Protein AF-0000000076552277 (afdb_homodimer)

Radius of gyration: 23.07 Å; Cα contacts (8 Å, |Δi|>4): 140; chains: 2; bounding box: 34×80×44 Å

Nearest PDB structures (foldseek):
  1lrz-assembly1_A  TM=8.992E-01  e=5.120E-01  Staphylococcus aureus
  8tsh-assembly1_F  TM=7.473E-01  e=8.193E-01  Caldimonas thermodepolymerans
  6o3e-assembly1_A  TM=8.597E-01  e=3.839E+00  Mus musculus
  3q84-assembly1_A  TM=8.065E-01  e=5.371E+00  Homo sapiens
  6o3e-assembly1_B  TM=8.531E-01  e=6.570E+00  Mus musculus

Foldseek 3Di:
DPDDPVVVVVVVVVVVVVVVVVVVVVVVLVVLVVVLVVLVVVLVVLCVVCVVPPDDPVSVVSNVVSVVSNVVSVVVNVVVVVVVVVVVVVD/DPPDPVVVVVVVVVVVVVVVVVVVVVVVLVVLVVVLVVLVVVLVVLCVVCVVPPDDPVSVVSNVVSVVSNVVSVVVNVVVVVVVVVVVVVD

Secondary structure (DSSP, 8-state):
---TTHHHHHHHHHHHHHHHHHHHHHHHHHHHHHHHHHHHHHHHHHHHHHTTS---HHHHHHHHHHHHHHHHHHHHHHHHHHHHHHHHHH-/--GGGHHHHHHHHHHHHHHHHHHHHHHHHHHHHHHHHHHHHHHHHHHHHHTTS---HHHHHHHHHHHHHHHHHHHHHHHHHHHHHHHHHH-

Solvent-accessible surface area (backbone atoms only — not comparable to full-atom values): 9596 Å² total; per-residue (Å²): 132,88,71,76,70,65,62,58,55,55,51,51,52,51,50,48,53,50,51,45,52,50,31,48,52,38,25,51,38,17,50,43,21,50,49,33,34,52,48,51,52,51,46,49,53,50,50,62,72,40,58,94,45,81,70,48,74,66,54,48,53,50,49,50,52,43,51,53,51,42,52,52,39,51,49,52,30,50,48,46,33,53,55,25,51,50,49,56,65,72,93,137,81,68,76,66,61,63,57,54,54,51,51,52,52,50,48,52,50,52,46,52,51,31,50,51,38,26,51,38,18,49,42,20,50,51,33,34,53,47,50,51,50,46,49,53,51,49,61,71,39,60,93,45,81,70,47,74,66,54,49,52,51,50,50,52,42,52,52,51,43,51,52,39,50,49,53,32,50,49,47,33,52,55,24,52,51,49,56,69,72,100

Sequence (182 aa):
MKASKTSASSSFTNNHVFSEAVSHNLHLTAFVGIRLHETTEFLYKLKMETDGKPFSKRNANRINQLEVEIKKYKRQLEEAMAATKLMEVAAMKASKTSASSSFTNNHVFSEAVSHNLHLTAFVGIRLHETTEFLYKLKMETDGKPFSKRNANRINQLEVEIKKYKRQLEEAMAATKLMEVAA

Organism: NCBI:txid570835

Structure (mmCIF, N/CA/C/O backbone):
data_AF-0000000076552277-model_v1
#
loop_
_entity.id
_entity.type
_entity.pdbx_description
1 polymer 'Uncharacterized protein'
#
loop_
_atom_site.group_PDB
_atom_site.id
_atom_site.type_symbol
_atom_site.label_atom_id
_atom_site.label_alt_id
_atom_site.label_comp_id
_atom_site.label_asym_id
_atom_site.label_entity_id
_atom_site.label_seq_id
_atom_site.pdbx_PDB_ins_code
_atom_site.Cartn_x
_atom_site.Cartn_y
_atom_site.Cartn_z
_atom_site.occupancy
_atom_site.B_iso_or_equiv
_atom_site.auth_seq_id
_atom_site.auth_comp_id
_atom_site.auth_asym_id
_atom_site.auth_atom_id
_atom_site.pdbx_PDB_model_num
ATOM 1 N N . MET A 1 1 ? 9.523 52.625 18.328 1 29.47 1 MET A N 1
ATOM 2 C CA . MET A 1 1 ? 8.469 51.594 18.422 1 29.47 1 MET A CA 1
ATOM 3 C C . MET A 1 1 ? 8.773 50.406 17.516 1 29.47 1 MET A C 1
ATOM 5 O O . MET A 1 1 ? 8.43 50.438 16.328 1 29.47 1 MET A O 1
ATOM 9 N N . LYS A 1 2 ? 9.867 49.875 17.594 1 38.59 2 LYS A N 1
ATOM 10 C CA . LYS A 1 2 ? 10.484 48.812 16.797 1 38.59 2 LYS A CA 1
ATOM 11 C C . LYS A 1 2 ? 9.766 47.5 17.016 1 38.59 2 LYS A C 1
ATOM 13 O O . LYS A 1 2 ? 10.133 46.719 17.906 1 38.59 2 LYS A O 1
ATOM 18 N N . ALA A 1 3 ? 8.383 47.594 17.344 1 41.09 3 ALA A N 1
ATOM 19 C CA . ALA A 1 3 ? 7.707 46.469 17.938 1 41.09 3 ALA A CA 1
ATOM 20 C C . ALA A 1 3 ? 7.836 45.219 17.047 1 41.09 3 ALA A C 1
ATOM 22 O O . ALA A 1 3 ? 8.445 44.219 17.453 1 41.09 3 ALA A O 1
ATOM 23 N N . SER A 1 4 ? 6.539 44.75 16.562 1 40.03 4 SER A N 1
ATOM 24 C CA . SER A 1 4 ? 5.832 43.469 16.516 1 40.03 4 SER A CA 1
ATOM 25 C C . SER A 1 4 ? 6.207 42.656 15.281 1 40.03 4 SER A C 1
ATOM 27 O O . SER A 1 4 ? 5.383 41.938 14.742 1 40.03 4 SER A O 1
ATOM 29 N N . LYS A 1 5 ? 7.148 42.969 14.586 1 47.62 5 LYS A N 1
ATOM 30 C CA . LYS A 1 5 ? 7.32 42.188 13.375 1 47.62 5 LYS A CA 1
ATOM 31 C C . LYS A 1 5 ? 7.684 40.75 13.719 1 47.62 5 LYS A C 1
ATOM 33 O O . LYS A 1 5 ? 7.82 39.906 12.82 1 47.62 5 LYS A O 1
ATOM 38 N N . THR A 1 6 ? 8.172 40.531 14.93 1 44.47 6 THR A N 1
ATOM 39 C CA . THR A 1 6 ? 8.812 39.25 15.164 1 44.47 6 THR A CA 1
ATOM 40 C C . THR A 1 6 ? 7.789 38.125 15.172 1 44.47 6 THR A C 1
ATOM 42 O O . THR A 1 6 ? 8.141 36.938 15.031 1 44.47 6 THR A O 1
ATOM 45 N N . SER A 1 7 ? 6.527 38.531 15.555 1 44.59 7 SER A N 1
ATOM 46 C CA . SER A 1 7 ? 5.664 37.406 15.836 1 44.59 7 SER A CA 1
ATOM 47 C C . SER A 1 7 ? 5.203 36.719 14.555 1 44.59 7 SER A C 1
ATOM 49 O O . SER A 1 7 ? 4.793 35.562 14.57 1 44.59 7 SER A O 1
ATOM 51 N N . ALA A 1 8 ? 5.27 37.562 13.477 1 49 8 ALA A N 1
ATOM 52 C CA . ALA A 1 8 ? 4.66 36.969 12.297 1 49 8 ALA A CA 1
ATOM 53 C C . ALA A 1 8 ? 5.578 35.906 11.68 1 49 8 ALA A C 1
ATOM 55 O O . ALA A 1 8 ? 5.109 34.906 11.133 1 49 8 ALA A O 1
ATOM 56 N N . SER A 1 9 ? 6.898 36.125 11.805 1 48.06 9 SER A N 1
ATOM 57 C CA . SER A 1 9 ? 7.812 35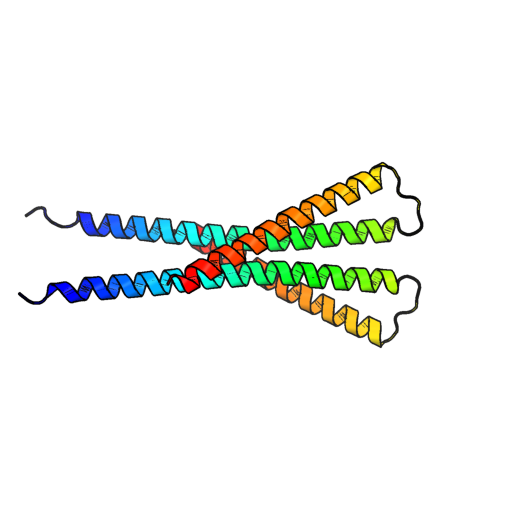.188 11.133 1 48.06 9 SER A CA 1
ATOM 58 C C . SER A 1 9 ? 7.828 33.844 11.812 1 48.06 9 SER A C 1
ATOM 60 O O . SER A 1 9 ? 8 32.812 11.156 1 48.06 9 SER A O 1
ATOM 62 N N . SER A 1 10 ? 7.59 33.938 13.156 1 48.28 10 SER A N 1
ATOM 63 C CA . SER A 1 10 ? 7.66 32.656 13.852 1 48.28 10 SER A CA 1
ATOM 64 C C . SER A 1 10 ? 6.488 31.75 13.477 1 48.28 10 SER A C 1
ATOM 66 O O . SER A 1 10 ? 6.648 30.531 13.344 1 48.28 10 SER A O 1
ATOM 68 N N . SER A 1 11 ? 5.367 32.469 13.195 1 47.69 11 SER A N 1
ATOM 69 C CA . SER A 1 11 ? 4.195 31.656 12.883 1 47.69 11 SER A CA 1
ATOM 70 C C . SER A 1 11 ? 4.289 31.062 11.484 1 47.69 11 SER A C 1
ATOM 72 O O . SER A 1 11 ? 3.861 29.938 11.25 1 47.69 11 SER A O 1
ATOM 74 N N . PHE A 1 12 ? 5.051 31.922 10.594 1 50.78 12 PHE A N 1
ATOM 75 C CA . PHE A 1 12 ? 5.16 31.438 9.219 1 50.78 12 PHE A CA 1
ATOM 76 C C . PHE A 1 12 ? 6.074 30.219 9.141 1 50.78 12 PHE A C 1
ATOM 78 O O . PHE A 1 12 ? 5.773 29.266 8.422 1 50.78 12 PHE A O 1
ATOM 85 N N . THR A 1 13 ? 7.137 30.219 9.938 1 50.09 13 THR A N 1
ATOM 86 C CA . THR A 1 13 ? 8.102 29.125 9.914 1 50.09 13 THR A CA 1
ATOM 87 C C . THR A 1 13 ? 7.504 27.859 10.531 1 50.09 13 THR A C 1
ATOM 89 O O . THR A 1 13 ? 7.73 26.766 10.031 1 50.09 13 THR A O 1
ATOM 92 N N . ASN A 1 14 ? 6.684 28.188 11.586 1 53.19 14 ASN A N 1
ATOM 93 C CA . ASN A 1 14 ? 6.098 27.047 12.273 1 53.19 14 ASN A CA 1
ATOM 94 C C . ASN A 1 14 ? 5.039 26.359 11.414 1 53.19 14 ASN A C 1
ATOM 96 O O . ASN A 1 14 ? 4.965 25.125 11.367 1 53.19 14 ASN A O 1
ATOM 100 N N . ASN A 1 15 ? 4.391 27.266 10.648 1 56.84 15 ASN A N 1
ATOM 101 C CA . ASN A 1 15 ? 3.342 26.719 9.797 1 56.84 15 ASN A CA 1
ATOM 102 C C . ASN A 1 15 ? 3.928 25.984 8.594 1 56.84 15 ASN A C 1
ATOM 104 O O . ASN A 1 15 ? 3.414 24.938 8.188 1 56.84 15 ASN A O 1
ATOM 108 N N . HIS A 1 16 ? 5.109 26.531 8.148 1 58.56 16 HIS A N 1
ATOM 109 C CA . HIS A 1 16 ? 5.766 25.906 6.996 1 58.56 16 HIS A CA 1
ATOM 110 C C . HIS A 1 16 ? 6.387 24.562 7.367 1 58.56 16 HIS A C 1
ATOM 112 O O . HIS A 1 16 ? 6.285 23.609 6.609 1 58.56 16 HIS A O 1
ATOM 118 N N . VAL A 1 17 ? 6.977 24.469 8.578 1 58.75 17 VAL A N 1
ATOM 119 C CA . VAL A 1 17 ? 7.609 23.234 9.031 1 58.75 17 VAL A CA 1
ATOM 120 C C . VAL A 1 17 ? 6.551 22.156 9.242 1 58.75 17 VAL A C 1
ATOM 122 O O . VAL A 1 17 ? 6.75 21 8.867 1 58.75 17 VAL A O 1
ATOM 125 N N . PHE A 1 18 ? 5.402 22.641 9.727 1 62.59 18 PHE A N 1
ATOM 126 C CA . PHE A 1 18 ? 4.312 21.703 9.969 1 62.59 18 PHE A CA 1
ATOM 127 C C . PHE A 1 18 ? 3.756 21.172 8.656 1 62.59 18 PHE A C 1
ATOM 129 O O . PHE A 1 18 ? 3.539 19.969 8.508 1 62.59 18 PHE A O 1
ATOM 136 N N . SER A 1 19 ? 3.727 22.109 7.711 1 64.25 19 SER A N 1
ATOM 137 C CA . SER A 1 19 ? 3.195 21.719 6.406 1 64.25 19 SER A CA 1
ATOM 138 C C . SER A 1 19 ? 4.137 20.75 5.691 1 64.25 19 SER A C 1
ATOM 140 O O . SER A 1 19 ? 3.689 19.781 5.078 1 64.25 19 SER A O 1
ATOM 142 N N . GLU A 1 20 ? 5.441 20.969 5.973 1 66.56 20 GLU A N 1
ATOM 143 C CA . GLU A 1 20 ? 6.434 20.094 5.336 1 66.56 20 GLU A CA 1
ATOM 144 C C . GLU A 1 20 ? 6.438 18.703 5.961 1 66.56 20 GLU A C 1
ATOM 146 O O . GLU A 1 20 ? 6.523 17.703 5.254 1 66.56 20 GLU A O 1
ATOM 151 N N . ALA A 1 21 ? 6.25 18.703 7.262 1 69.12 21 ALA A N 1
ATOM 152 C CA . ALA A 1 21 ? 6.234 17.422 7.953 1 69.12 21 ALA A CA 1
ATOM 153 C C . ALA A 1 21 ? 5.023 16.578 7.543 1 69.12 21 ALA A C 1
ATOM 155 O O . ALA A 1 21 ? 5.133 15.375 7.344 1 69.12 21 ALA A O 1
ATOM 156 N N . VAL A 1 22 ? 4.008 17.234 7.293 1 71 22 VAL A N 1
ATOM 157 C CA . VAL A 1 22 ? 2.768 16.562 6.91 1 71 22 VAL A CA 1
ATOM 158 C C . VAL A 1 22 ? 2.898 16.016 5.496 1 71 22 VAL A C 1
ATOM 160 O O . VAL A 1 22 ? 2.551 14.852 5.242 1 71 22 VAL A O 1
ATOM 163 N N . SER A 1 23 ? 3.461 16.859 4.699 1 74.62 23 SER A N 1
ATOM 164 C CA . SER A 1 23 ? 3.656 16.438 3.314 1 74.62 23 SER A CA 1
ATOM 165 C C . SER A 1 23 ? 4.617 15.258 3.223 1 74.62 23 SER A C 1
ATOM 167 O O . SER A 1 23 ? 4.363 14.297 2.492 1 74.62 23 SER A O 1
ATOM 169 N N . HIS A 1 24 ? 5.586 15.258 3.994 1 79.44 24 HIS A N 1
ATOM 170 C CA . HIS A 1 24 ? 6.57 14.18 3.988 1 79.44 24 HIS A CA 1
ATOM 171 C C . HIS A 1 24 ? 5.965 12.883 4.496 1 79.44 24 HIS A C 1
ATOM 173 O O . HIS A 1 24 ? 6.199 11.812 3.922 1 79.44 24 HIS A O 1
ATOM 179 N N . ASN A 1 25 ? 5.133 12.977 5.492 1 82 25 ASN A N 1
ATOM 180 C CA . ASN A 1 25 ? 4.508 11.781 6.043 1 82 25 ASN A CA 1
ATOM 181 C C . ASN A 1 25 ? 3.527 11.148 5.059 1 82 25 ASN A C 1
ATOM 183 O O . ASN A 1 25 ? 3.459 9.93 4.938 1 82 25 ASN A O 1
ATOM 187 N N . LEU A 1 26 ? 2.863 12.008 4.41 1 87.62 26 LEU A N 1
ATOM 188 C CA . LEU A 1 26 ? 1.938 11.516 3.396 1 87.62 26 LEU A CA 1
ATOM 189 C C . LEU A 1 26 ? 2.689 10.852 2.248 1 87.62 26 LEU A C 1
ATOM 191 O O . LEU A 1 26 ? 2.295 9.781 1.778 1 87.62 26 LEU A O 1
ATOM 195 N N . HIS A 1 27 ? 3.773 11.484 1.853 1 90.06 27 HIS A N 1
ATOM 196 C CA . HIS A 1 27 ? 4.609 10.93 0.795 1 90.06 27 HIS A CA 1
ATOM 197 C C . HIS A 1 27 ? 5.152 9.555 1.185 1 90.06 27 HIS A C 1
ATOM 199 O O . HIS A 1 27 ? 5.062 8.602 0.408 1 90.06 27 HIS A O 1
ATOM 205 N N . LEU A 1 28 ? 5.664 9.484 2.367 1 92.19 28 LEU A N 1
ATOM 206 C CA . LEU A 1 28 ? 6.254 8.242 2.848 1 92.19 28 LEU A CA 1
ATOM 207 C C . LEU A 1 28 ? 5.203 7.137 2.924 1 92.19 28 LEU A C 1
ATOM 209 O O . LEU A 1 28 ? 5.461 6 2.523 1 92.19 28 LEU A O 1
ATOM 213 N N . THR A 1 29 ? 4.062 7.453 3.385 1 94.5 29 THR A N 1
ATOM 214 C CA . THR A 1 29 ? 2.998 6.461 3.51 1 94.5 29 THR A CA 1
ATOM 215 C C . THR A 1 29 ? 2.582 5.938 2.139 1 94.5 29 THR A C 1
ATOM 217 O O . THR A 1 29 ? 2.4 4.734 1.957 1 94.5 29 THR A O 1
ATOM 220 N N . ALA A 1 30 ? 2.447 6.848 1.227 1 95.69 30 ALA A N 1
ATOM 221 C CA . ALA A 1 30 ? 2.104 6.438 -0.131 1 95.69 30 ALA A CA 1
ATOM 222 C C . ALA A 1 30 ? 3.197 5.559 -0.733 1 95.69 30 ALA A C 1
ATOM 224 O O . ALA A 1 30 ? 2.91 4.539 -1.362 1 95.69 30 ALA A O 1
ATOM 225 N N . PHE A 1 31 ? 4.422 5.891 -0.517 1 96.56 31 PHE A N 1
ATOM 226 C CA . PHE A 1 31 ? 5.574 5.133 -0.989 1 96.56 31 PHE A CA 1
ATOM 227 C C . PHE A 1 31 ? 5.582 3.729 -0.401 1 96.56 31 PHE A C 1
ATOM 229 O O . PHE A 1 31 ? 5.777 2.748 -1.123 1 96.56 31 PHE A O 1
ATOM 236 N N . VAL A 1 32 ? 5.355 3.65 0.825 1 96.94 32 VAL A N 1
ATOM 237 C CA . VAL A 1 32 ? 5.328 2.361 1.508 1 96.94 32 VAL A CA 1
ATOM 238 C C . VAL A 1 32 ? 4.215 1.492 0.929 1 96.94 32 VAL A C 1
ATOM 240 O O . VAL A 1 32 ? 4.395 0.289 0.731 1 96.94 32 VAL A O 1
ATOM 243 N N . GLY A 1 33 ? 3.043 2.102 0.647 1 98.19 33 GLY A N 1
ATOM 244 C CA . GLY A 1 33 ? 1.962 1.364 0.013 1 98.19 33 GLY A CA 1
ATOM 245 C C . GLY A 1 33 ? 2.34 0.796 -1.342 1 98.19 33 GLY A C 1
ATOM 246 O O . GLY A 1 33 ? 2.035 -0.36 -1.643 1 98.19 33 GLY A O 1
ATOM 247 N N . ILE A 1 34 ? 3.08 1.544 -2.094 1 97.75 34 ILE A N 1
ATOM 248 C CA . ILE A 1 34 ? 3.508 1.115 -3.422 1 97.75 34 ILE A CA 1
ATOM 249 C C . ILE A 1 34 ? 4.535 -0.008 -3.295 1 97.75 34 ILE A C 1
ATOM 251 O O . ILE A 1 34 ? 4.445 -1.021 -3.992 1 97.75 34 ILE A O 1
ATOM 255 N N . ARG A 1 35 ? 5.438 0.181 -2.377 1 97.5 35 ARG A N 1
ATOM 256 C CA . ARG A 1 35 ? 6.465 -0.839 -2.18 1 97.5 35 ARG A CA 1
ATOM 257 C C . ARG A 1 35 ? 5.844 -2.152 -1.715 1 97.5 35 ARG A C 1
ATOM 259 O O . ARG A 1 35 ? 6.281 -3.23 -2.129 1 97.5 35 ARG A O 1
ATOM 266 N N . LEU A 1 36 ? 4.879 -2.043 -0.838 1 98.19 36 LEU A N 1
ATOM 267 C CA . LEU A 1 36 ? 4.156 -3.217 -0.359 1 98.19 36 LEU A CA 1
ATOM 268 C C . LEU A 1 36 ? 3.512 -3.969 -1.518 1 98.19 36 LEU A C 1
ATOM 270 O O . LEU A 1 36 ? 3.639 -5.191 -1.619 1 98.19 36 LEU A O 1
ATOM 274 N N . HIS A 1 37 ? 2.924 -3.203 -2.359 1 98.19 37 HIS A N 1
ATOM 275 C CA . HIS A 1 37 ? 2.303 -3.775 -3.551 1 98.19 37 HIS A CA 1
ATOM 276 C C . HIS A 1 37 ? 3.34 -4.457 -4.438 1 98.19 37 HIS A C 1
ATOM 278 O O . HIS A 1 37 ? 3.154 -5.609 -4.84 1 98.19 37 HIS A O 1
ATOM 284 N N . GLU A 1 38 ? 4.426 -3.867 -4.727 1 97.56 38 GLU A N 1
ATOM 285 C CA . GLU A 1 38 ? 5.461 -4.395 -5.617 1 97.56 38 GLU A CA 1
ATOM 286 C C . GLU A 1 38 ? 6.098 -5.652 -5.035 1 97.56 38 GLU A C 1
ATOM 288 O O . GLU A 1 38 ? 6.332 -6.625 -5.754 1 97.56 38 GLU A O 1
ATOM 293 N N . THR A 1 39 ? 6.371 -5.645 -3.787 1 98 39 THR A N 1
ATOM 294 C CA . THR A 1 39 ? 6.961 -6.793 -3.111 1 98 39 THR A CA 1
ATOM 295 C C . THR A 1 39 ? 6.004 -7.98 -3.125 1 98 39 THR A C 1
ATOM 297 O O . THR A 1 39 ? 6.422 -9.125 -3.318 1 98 39 THR A O 1
ATOM 300 N N . THR A 1 40 ? 4.707 -7.641 -2.908 1 97.88 40 THR A N 1
ATOM 301 C CA . THR A 1 40 ? 3.686 -8.68 -2.943 1 97.88 40 THR A CA 1
ATOM 302 C C . THR A 1 40 ? 3.615 -9.328 -4.324 1 97.88 40 THR A C 1
ATOM 304 O O . THR A 1 40 ? 3.578 -10.555 -4.441 1 97.88 40 THR A O 1
ATOM 307 N N . GLU A 1 41 ? 3.629 -8.453 -5.312 1 96.81 41 GLU A N 1
ATOM 308 C CA . GLU A 1 41 ? 3.602 -8.969 -6.676 1 96.81 41 GLU A CA 1
ATOM 309 C C . GLU A 1 41 ? 4.809 -9.867 -6.949 1 96.81 41 GLU A C 1
ATOM 311 O O . GLU A 1 41 ? 4.672 -10.945 -7.531 1 96.81 41 GLU A O 1
ATOM 316 N N . PHE A 1 42 ? 5.93 -9.438 -6.562 1 97.25 42 PHE A N 1
ATOM 317 C CA . PHE A 1 42 ? 7.156 -10.188 -6.793 1 97.25 42 PHE A CA 1
ATOM 318 C C . PHE A 1 42 ? 7.102 -11.547 -6.102 1 97.25 42 PHE A C 1
ATOM 320 O O . PHE A 1 42 ? 7.465 -12.562 -6.688 1 97.25 42 PHE A O 1
ATOM 327 N N . LEU A 1 43 ? 6.645 -11.594 -4.836 1 95.94 43 LEU A N 1
ATOM 328 C CA . LEU A 1 43 ? 6.535 -12.82 -4.066 1 95.94 43 LEU A CA 1
ATOM 329 C C . LEU A 1 43 ? 5.684 -13.852 -4.805 1 95.94 43 LEU A C 1
ATOM 331 O O . LEU A 1 43 ? 6.109 -14.992 -4.996 1 95.94 43 LEU A O 1
AT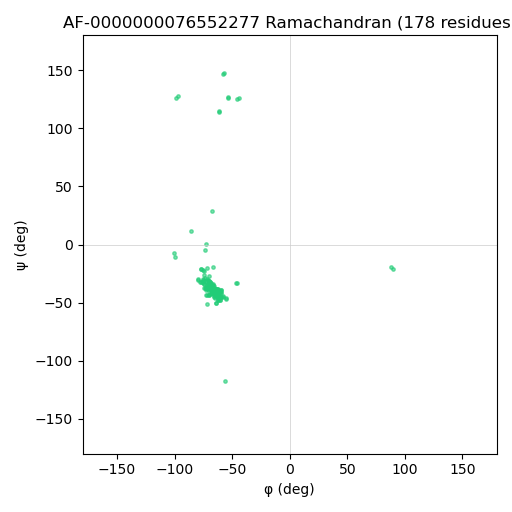OM 335 N N . TYR A 1 44 ? 4.551 -13.383 -5.309 1 94.94 44 TYR A N 1
ATOM 336 C CA . TYR A 1 44 ? 3.617 -14.352 -5.867 1 94.94 44 TYR A CA 1
ATOM 337 C C . TYR A 1 44 ? 4.043 -14.773 -7.27 1 94.94 44 TYR A C 1
ATOM 339 O O . TYR A 1 44 ? 3.83 -15.922 -7.676 1 94.94 44 TYR A O 1
ATOM 347 N N . LYS A 1 45 ? 4.695 -13.898 -8 1 92.69 45 LYS A N 1
ATOM 348 C CA . LYS A 1 45 ? 5.289 -14.305 -9.273 1 92.69 45 LYS A CA 1
ATOM 349 C C . LYS A 1 45 ? 6.371 -15.359 -9.062 1 92.69 45 LYS A C 1
ATOM 351 O O . LYS A 1 45 ? 6.449 -16.344 -9.805 1 92.69 45 LYS A O 1
ATOM 356 N N . LEU A 1 46 ? 7.113 -15.227 -8.047 1 92.12 46 LEU A N 1
ATOM 357 C CA . LEU A 1 46 ? 8.156 -16.188 -7.723 1 92.12 46 LEU A CA 1
ATOM 358 C C . LEU A 1 46 ? 7.551 -17.531 -7.324 1 92.12 46 LEU A C 1
ATOM 360 O O . LEU A 1 46 ? 8.023 -18.594 -7.762 1 92.12 46 LEU A O 1
ATOM 364 N N . LYS A 1 47 ? 6.48 -17.5 -6.57 1 89.94 47 LYS A N 1
ATOM 365 C CA . LYS A 1 47 ? 5.805 -18.734 -6.141 1 89.94 47 LYS A CA 1
ATOM 366 C C . LYS A 1 47 ? 5.18 -19.453 -7.328 1 89.94 47 LYS A C 1
ATOM 368 O O . LYS A 1 47 ? 5.191 -20.688 -7.387 1 89.94 47 LYS A O 1
ATOM 373 N N . MET A 1 48 ? 4.676 -18.719 -8.25 1 87.25 48 MET A N 1
ATOM 374 C CA . MET A 1 48 ? 4.066 -19.297 -9.438 1 87.25 48 MET A CA 1
ATOM 375 C C . MET A 1 48 ? 5.121 -19.953 -10.328 1 87.25 48 MET A C 1
ATOM 377 O O . MET A 1 48 ? 4.887 -21.016 -10.906 1 87.25 48 MET A O 1
ATOM 381 N N . GLU A 1 49 ? 6.27 -19.391 -10.375 1 82.88 49 GLU A N 1
ATOM 382 C CA . GLU A 1 49 ? 7.355 -19.906 -11.195 1 82.88 49 GLU A CA 1
ATOM 383 C C . GLU A 1 49 ? 7.93 -21.203 -10.609 1 82.88 49 GLU A C 1
ATOM 385 O O . GLU A 1 49 ? 8.414 -22.062 -11.336 1 82.88 49 GLU A O 1
ATOM 390 N N . THR A 1 50 ? 7.844 -21.297 -9.336 1 78.69 50 THR A N 1
ATOM 391 C CA . THR A 1 50 ? 8.477 -22.422 -8.672 1 78.69 50 THR A CA 1
ATOM 392 C C . THR A 1 50 ? 7.441 -23.5 -8.32 1 78.69 50 THR A C 1
ATOM 394 O O . THR A 1 50 ? 7.777 -24.516 -7.715 1 78.69 50 THR A O 1
ATOM 397 N N . ASP A 1 51 ? 6.191 -23.141 -8.539 1 72.56 51 ASP A N 1
ATOM 398 C CA . ASP A 1 51 ? 5.125 -24.094 -8.211 1 72.56 51 ASP A CA 1
ATOM 399 C C . ASP A 1 51 ? 5.355 -25.438 -8.883 1 72.56 51 ASP A C 1
ATOM 401 O O . ASP A 1 51 ? 5.574 -25.5 -10.094 1 72.56 51 ASP A O 1
ATOM 405 N N . GLY A 1 52 ? 5.324 -26.406 -8.055 1 62.47 52 GLY A N 1
ATOM 406 C CA . GLY A 1 52 ? 5.562 -27.781 -8.484 1 62.47 52 GLY A CA 1
ATOM 407 C C . GLY A 1 52 ? 7.031 -28.156 -8.453 1 62.47 52 GLY A C 1
ATOM 408 O O . GLY A 1 52 ? 7.375 -29.328 -8.656 1 62.47 52 GLY A O 1
ATOM 409 N N . LYS A 1 53 ? 7.895 -27.125 -8.445 1 70.44 53 LYS A N 1
ATOM 410 C CA . LYS A 1 53 ? 9.32 -27.438 -8.406 1 70.44 53 LYS A CA 1
ATOM 411 C C . LYS A 1 53 ? 9.867 -27.328 -6.984 1 70.44 53 LYS A C 1
ATOM 413 O O . LYS A 1 53 ? 9.375 -26.531 -6.184 1 70.44 53 LYS A O 1
ATOM 418 N N . PRO A 1 54 ? 10.469 -28.359 -6.562 1 67.56 54 PRO A N 1
ATOM 419 C CA . PRO A 1 54 ? 11.102 -28.203 -5.246 1 67.56 54 PRO A CA 1
ATOM 420 C C . PRO A 1 54 ? 11.859 -26.891 -5.102 1 67.56 54 PRO A C 1
ATOM 422 O O . PRO A 1 54 ? 12.523 -26.453 -6.043 1 67.56 54 PRO A O 1
ATOM 425 N N . PHE A 1 55 ? 11.492 -26.188 -4.043 1 67.12 55 PHE A N 1
ATOM 426 C CA . PHE A 1 55 ? 12.195 -24.922 -3.816 1 67.12 55 PHE A CA 1
ATOM 427 C C . PHE A 1 55 ? 13.68 -25.172 -3.596 1 67.12 55 PHE A C 1
ATOM 429 O O . PHE A 1 55 ? 14.062 -26.047 -2.82 1 67.12 55 PHE A O 1
ATOM 436 N N . SER A 1 56 ? 14.398 -24.641 -4.578 1 77.25 56 SER A N 1
ATOM 437 C CA . SER A 1 56 ? 15.805 -24.562 -4.18 1 77.25 56 SER A CA 1
ATOM 438 C C . SER A 1 56 ? 15.969 -23.766 -2.896 1 77.25 56 SER A C 1
ATOM 440 O O . SER A 1 56 ? 15.094 -22.969 -2.535 1 77.25 56 SER A O 1
ATOM 442 N N . LYS A 1 57 ? 17 -24.172 -2.102 1 81.25 57 LYS A N 1
ATOM 443 C CA . LYS A 1 57 ? 17.312 -23.406 -0.895 1 81.25 57 LYS A CA 1
ATOM 444 C C . LYS A 1 57 ? 17.344 -21.906 -1.186 1 81.25 57 LYS A C 1
ATOM 446 O O . LYS A 1 57 ? 16.891 -21.109 -0.374 1 81.25 57 LYS A O 1
ATOM 451 N N . ARG A 1 58 ? 17.75 -21.516 -2.336 1 81.44 58 ARG A N 1
ATOM 452 C CA . ARG A 1 58 ? 17.828 -20.109 -2.742 1 81.44 58 ARG A CA 1
ATOM 453 C C . ARG A 1 58 ? 16.453 -19.5 -2.896 1 81.44 58 ARG A C 1
ATOM 455 O O . ARG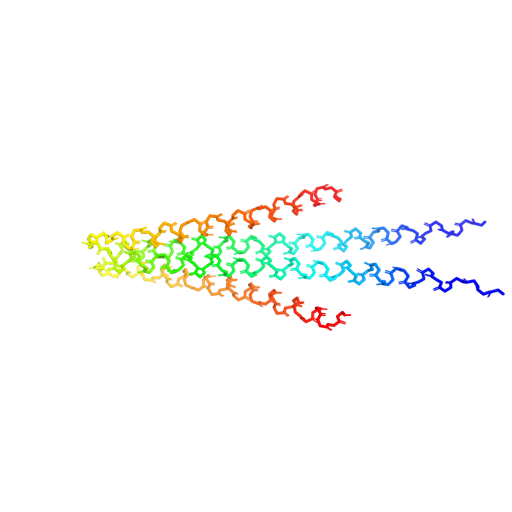 A 1 58 ? 16.203 -18.391 -2.426 1 81.44 58 ARG A O 1
ATOM 462 N N . ASN A 1 59 ? 15.523 -20.141 -3.453 1 86.25 59 ASN A N 1
ATOM 463 C CA . ASN A 1 59 ? 14.156 -19.656 -3.643 1 86.25 59 ASN A CA 1
ATOM 464 C C . ASN A 1 59 ? 13.398 -19.594 -2.32 1 86.25 59 ASN A C 1
ATOM 466 O O . ASN A 1 59 ? 12.641 -18.656 -2.078 1 86.25 59 ASN A O 1
ATOM 470 N N . ALA A 1 60 ? 13.773 -20.594 -1.498 1 88.38 60 ALA A N 1
ATOM 471 C CA . ALA A 1 60 ? 13.133 -20.594 -0.184 1 88.38 60 ALA A CA 1
ATOM 472 C C . ALA A 1 60 ? 13.555 -19.375 0.628 1 88.38 60 ALA A C 1
ATOM 474 O O . ALA A 1 60 ? 12.719 -18.734 1.263 1 88.38 60 ALA A O 1
ATOM 475 N N . ASN A 1 61 ? 14.898 -19.078 0.598 1 91 61 ASN A N 1
ATOM 476 C CA . ASN A 1 61 ? 15.414 -17.906 1.303 1 91 61 ASN A CA 1
ATOM 477 C C . ASN A 1 61 ? 14.82 -16.609 0.748 1 91 61 ASN A C 1
ATOM 479 O O . ASN A 1 61 ? 14.469 -15.703 1.508 1 91 61 ASN A O 1
ATOM 483 N N . ARG A 1 62 ? 14.68 -16.547 -0.531 1 93.31 62 ARG A N 1
ATOM 484 C CA . ARG A 1 62 ? 14.133 -15.359 -1.167 1 93.31 62 ARG A CA 1
ATOM 485 C C . ARG A 1 62 ? 12.656 -15.172 -0.811 1 93.31 62 ARG A C 1
ATOM 487 O O . ARG A 1 62 ? 12.219 -14.055 -0.526 1 93.31 62 ARG A O 1
ATOM 494 N N . ILE A 1 63 ? 11.969 -16.188 -0.768 1 93.88 63 ILE A N 1
ATOM 495 C CA . ILE A 1 63 ? 10.555 -16.156 -0.399 1 93.88 63 ILE A CA 1
ATOM 496 C C . ILE A 1 63 ? 10.406 -15.688 1.047 1 93.88 63 ILE A C 1
ATOM 498 O O . ILE A 1 63 ? 9.578 -14.82 1.345 1 93.88 63 ILE A O 1
ATOM 502 N N . ASN A 1 64 ? 11.297 -16.203 1.852 1 95.19 64 ASN A N 1
ATOM 503 C CA . ASN A 1 64 ? 11.266 -15.781 3.248 1 95.19 64 ASN A CA 1
ATOM 504 C C . ASN A 1 64 ? 11.578 -14.297 3.396 1 95.19 64 ASN A C 1
ATOM 506 O O . ASN A 1 64 ? 10.914 -13.594 4.16 1 95.19 64 ASN A O 1
ATOM 510 N N . GLN A 1 65 ? 12.539 -13.812 2.666 1 97.19 65 GLN A N 1
ATOM 511 C CA . GLN A 1 65 ? 12.906 -12.398 2.701 1 97.19 65 GLN A CA 1
ATOM 512 C C . GLN A 1 65 ? 11.75 -11.516 2.244 1 97.19 65 GLN A C 1
ATOM 514 O O . GLN A 1 65 ? 11.461 -10.484 2.861 1 97.19 65 GLN A O 1
ATOM 519 N N . LEU A 1 66 ? 11.109 -11.906 1.235 1 97.25 66 LEU A N 1
ATOM 520 C CA . LEU A 1 66 ? 9.992 -11.133 0.702 1 97.25 66 LEU A CA 1
ATOM 521 C C . LEU A 1 66 ? 8.82 -11.125 1.681 1 97.25 66 LEU A C 1
ATOM 523 O O . LEU A 1 66 ? 8.172 -10.094 1.869 1 97.25 66 LEU A O 1
ATOM 527 N N . GLU A 1 67 ? 8.609 -12.203 2.352 1 97.31 67 GLU A N 1
ATOM 528 C CA . GLU A 1 67 ? 7.539 -12.281 3.338 1 97.31 67 GLU A CA 1
ATOM 529 C C . GLU A 1 67 ? 7.828 -11.391 4.539 1 97.31 67 GLU A C 1
ATOM 531 O O . GLU A 1 67 ? 6.922 -10.742 5.07 1 97.31 67 GLU A O 1
ATOM 536 N N . VAL A 1 68 ? 9.047 -11.391 4.891 1 98.12 68 VAL A N 1
ATOM 537 C CA . VAL A 1 68 ? 9.438 -10.531 5.996 1 98.12 68 VAL A CA 1
ATOM 538 C C . VAL A 1 68 ? 9.258 -9.062 5.602 1 98.12 68 VAL A C 1
ATOM 540 O O . VAL A 1 68 ? 8.75 -8.258 6.387 1 98.12 68 VAL A O 1
ATOM 543 N N . GLU A 1 69 ? 9.68 -8.656 4.438 1 97.5 69 GLU A N 1
ATOM 544 C CA . GLU A 1 69 ? 9.531 -7.297 3.934 1 97.5 69 GLU A CA 1
ATOM 545 C C . GLU A 1 69 ? 8.062 -6.895 3.854 1 97.5 69 GLU A C 1
ATOM 547 O O . GLU A 1 69 ? 7.695 -5.781 4.242 1 97.5 69 GLU A O 1
ATOM 552 N N . ILE A 1 70 ? 7.25 -7.773 3.412 1 98.38 70 ILE A N 1
ATOM 553 C CA . ILE A 1 70 ? 5.82 -7.527 3.303 1 98.38 70 ILE A CA 1
ATOM 554 C C . ILE A 1 70 ? 5.238 -7.246 4.688 1 98.38 70 ILE A C 1
ATOM 556 O O . ILE A 1 70 ? 4.477 -6.293 4.867 1 98.38 70 ILE A O 1
ATOM 560 N N . LYS A 1 71 ? 5.609 -8.016 5.637 1 98.25 71 LYS A N 1
ATOM 561 C CA . LYS A 1 71 ? 5.137 -7.82 7.004 1 98.25 71 LYS A CA 1
ATOM 562 C C . LYS A 1 71 ? 5.574 -6.465 7.543 1 98.25 71 LYS A C 1
ATOM 564 O O . LYS A 1 71 ? 4.809 -5.789 8.234 1 98.25 71 LYS A O 1
ATOM 569 N N . LYS A 1 72 ? 6.746 -6.051 7.262 1 98.38 72 LYS A N 1
ATOM 570 C CA . LYS A 1 72 ? 7.27 -4.766 7.723 1 98.38 72 LYS A CA 1
ATOM 571 C C . LYS A 1 72 ? 6.477 -3.604 7.137 1 98.38 72 LYS A C 1
ATOM 573 O O . LYS A 1 72 ? 6.062 -2.699 7.863 1 98.38 72 LYS A O 1
ATOM 578 N N . TYR A 1 73 ? 6.324 -3.674 5.832 1 97.75 73 TYR A N 1
ATOM 579 C CA . TYR A 1 73 ? 5.586 -2.602 5.168 1 97.75 73 TYR A CA 1
ATOM 580 C C . TYR A 1 73 ? 4.145 -2.547 5.66 1 97.75 73 TYR A C 1
ATOM 582 O O . TYR A 1 73 ? 3.602 -1.465 5.891 1 97.75 73 TYR A O 1
ATOM 590 N N . LYS A 1 74 ? 3.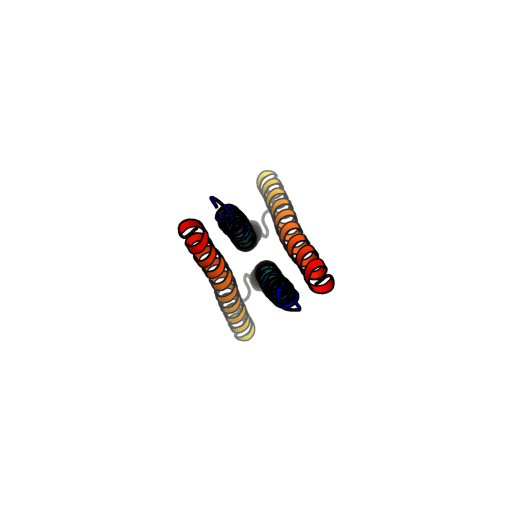535 -3.711 5.832 1 97.94 74 LYS A N 1
ATOM 591 C CA . LYS A 1 74 ? 2.162 -3.766 6.328 1 97.94 74 LYS A CA 1
ATOM 592 C C . LYS A 1 74 ? 2.062 -3.18 7.734 1 97.94 74 LYS A C 1
ATOM 594 O O . LYS A 1 74 ? 1.146 -2.41 8.031 1 97.94 74 LYS A O 1
ATOM 599 N N . ARG A 1 75 ? 2.945 -3.477 8.57 1 96.69 75 ARG A N 1
ATOM 600 C CA . ARG A 1 75 ? 2.969 -2.953 9.93 1 96.69 75 ARG A CA 1
ATOM 601 C C . ARG A 1 75 ? 3.113 -1.435 9.93 1 96.69 75 ARG A C 1
ATOM 603 O O . ARG A 1 75 ? 2.469 -0.745 10.727 1 96.69 75 ARG A O 1
ATOM 610 N N . GLN A 1 76 ? 3.906 -0.944 9.062 1 95.69 76 GLN A N 1
ATOM 611 C CA . GLN A 1 76 ? 4.109 0.497 8.961 1 95.69 76 GLN A CA 1
ATOM 612 C C . GLN A 1 76 ? 2.818 1.211 8.578 1 95.69 76 GLN A C 1
ATOM 614 O O . GLN A 1 76 ? 2.494 2.262 9.133 1 95.69 76 GLN A O 1
ATOM 619 N N . LEU A 1 77 ? 2.121 0.585 7.672 1 96.06 77 LEU A N 1
ATOM 620 C CA . LEU A 1 77 ? 0.859 1.183 7.25 1 96.06 77 LEU A CA 1
ATOM 621 C C . LEU A 1 77 ? -0.192 1.071 8.352 1 96.06 77 LEU A C 1
ATOM 623 O O . LEU A 1 77 ? -0.957 2.01 8.578 1 96.06 77 LEU A O 1
ATOM 627 N N . GLU A 1 78 ? -0.206 0.018 9.078 1 93.81 78 GLU A N 1
ATOM 628 C CA . GLU A 1 78 ? -1.134 -0.167 10.195 1 93.81 78 GLU A CA 1
ATOM 629 C C . GLU A 1 78 ? -0.833 0.805 11.328 1 93.81 78 GLU A C 1
ATOM 631 O O . GLU A 1 78 ? -1.752 1.351 11.945 1 93.81 78 GLU A O 1
ATOM 636 N N . GLU A 1 79 ? 0.381 1.025 11.562 1 91 79 GLU A N 1
ATOM 637 C CA . GLU A 1 79 ? 0.791 1.995 12.578 1 91 79 GLU A CA 1
ATOM 638 C C . GLU A 1 79 ? 0.399 3.414 12.172 1 91 79 GLU A C 1
ATOM 640 O O . GLU A 1 79 ? -0.032 4.207 13.008 1 91 79 GLU A O 1
ATOM 645 N N . ALA A 1 80 ? 0.602 3.668 10.922 1 88.69 80 ALA A N 1
ATOM 646 C CA . ALA A 1 80 ? 0.186 4.977 10.43 1 88.69 80 ALA A CA 1
ATOM 647 C C . ALA A 1 80 ? -1.314 5.184 10.617 1 88.69 80 ALA A C 1
ATOM 649 O O . ALA A 1 80 ? -1.751 6.254 11.039 1 88.69 80 ALA A O 1
ATOM 650 N N . MET A 1 81 ? -2.094 4.164 10.375 1 88.88 81 MET A N 1
ATOM 651 C CA . MET A 1 81 ? -3.543 4.234 10.539 1 88.88 81 MET A CA 1
ATOM 652 C C . MET A 1 81 ? -3.918 4.387 12.008 1 88.88 81 MET A C 1
ATOM 654 O O . MET A 1 81 ? -4.816 5.156 12.352 1 88.88 81 MET A O 1
ATOM 658 N N . ALA A 1 82 ? -3.236 3.662 12.812 1 85.94 82 ALA A N 1
ATOM 659 C CA . ALA A 1 82 ? -3.514 3.725 14.242 1 85.94 82 ALA A CA 1
ATOM 660 C C . ALA A 1 82 ? -3.174 5.102 14.812 1 85.94 82 ALA A C 1
ATOM 662 O O . ALA A 1 82 ? -3.922 5.648 15.625 1 85.94 82 ALA A O 1
ATOM 663 N N . ALA A 1 83 ? -2.062 5.652 14.352 1 79.88 83 ALA A N 1
ATOM 664 C CA . ALA A 1 83 ? -1.62 6.957 14.828 1 79.88 83 ALA A CA 1
ATOM 665 C C . ALA A 1 83 ? -2.609 8.055 14.438 1 79.88 83 ALA A C 1
ATOM 667 O O . ALA A 1 83 ? -2.895 8.953 15.227 1 79.88 83 ALA A O 1
ATOM 668 N N . THR A 1 84 ? -3.094 7.926 13.32 1 79.38 84 THR A N 1
ATOM 669 C CA . THR A 1 84 ? -3.992 8.969 12.836 1 79.38 84 THR A CA 1
ATOM 670 C C . THR A 1 84 ? -5.371 8.836 13.477 1 79.38 84 THR A C 1
ATOM 672 O O . THR A 1 84 ? -6.055 9.836 13.711 1 79.38 84 THR A O 1
ATOM 675 N N . LYS A 1 85 ? -5.852 7.715 13.789 1 73.19 85 LYS A N 1
ATOM 676 C CA . LYS A 1 85 ? -7.117 7.508 14.484 1 73.19 85 LYS A CA 1
ATOM 677 C C . LYS A 1 85 ? -7.094 8.141 15.875 1 73.19 85 LYS A C 1
ATOM 679 O O . LYS A 1 85 ? -8.086 8.719 16.312 1 73.19 85 LYS A O 1
ATOM 684 N N . LEU A 1 86 ? -5.98 8.008 16.453 1 66.56 86 LEU A N 1
ATOM 685 C CA . LEU A 1 86 ? -5.809 8.57 17.797 1 66.56 86 LEU A CA 1
ATOM 686 C C . LEU A 1 86 ? -5.828 10.094 17.75 1 66.56 86 LEU A C 1
ATOM 688 O O . LEU A 1 86 ? -6.406 10.742 18.625 1 66.56 86 LEU A O 1
ATOM 692 N N . MET A 1 87 ? -5.332 10.609 16.75 1 66.81 87 MET A N 1
ATOM 693 C CA . MET A 1 87 ? -5.312 12.062 16.594 1 66.81 87 MET A CA 1
ATOM 694 C C . MET A 1 87 ? -6.711 12.594 16.297 1 66.81 87 MET A C 1
ATOM 696 O O . MET A 1 87 ? -7.082 13.664 16.781 1 66.81 87 MET A O 1
ATOM 700 N N . GLU A 1 88 ? -7.438 11.797 15.516 1 61.59 88 GLU A N 1
ATOM 701 C CA . GLU A 1 88 ? -8.805 12.203 15.188 1 61.59 88 GLU A CA 1
ATOM 702 C C . GLU A 1 88 ? -9.695 12.188 16.422 1 61.59 88 GLU A C 1
ATOM 704 O O . GLU A 1 88 ? -10.555 13.055 16.594 1 61.59 88 GLU A O 1
ATOM 709 N N . VAL A 1 89 ? -9.352 11.195 17.234 1 57.03 89 VAL A N 1
ATOM 710 C CA . VAL A 1 89 ? -10.156 11.094 18.453 1 57.03 89 VAL A CA 1
ATOM 711 C C . VAL A 1 89 ? -9.766 12.203 19.422 1 57.03 89 VAL A C 1
ATOM 713 O O . VAL A 1 89 ? -10.625 12.773 20.094 1 57.03 89 VAL A O 1
ATOM 716 N N . ALA A 1 90 ? -8.484 12.555 19.406 1 52.62 90 ALA A N 1
ATOM 717 C CA . ALA A 1 90 ? -7.98 13.562 20.344 1 52.62 90 ALA A CA 1
ATOM 718 C C . ALA A 1 90 ? -8.375 14.969 19.906 1 52.62 90 ALA A C 1
ATOM 720 O O . ALA A 1 90 ? -8.531 15.867 20.734 1 52.62 90 ALA A O 1
ATOM 7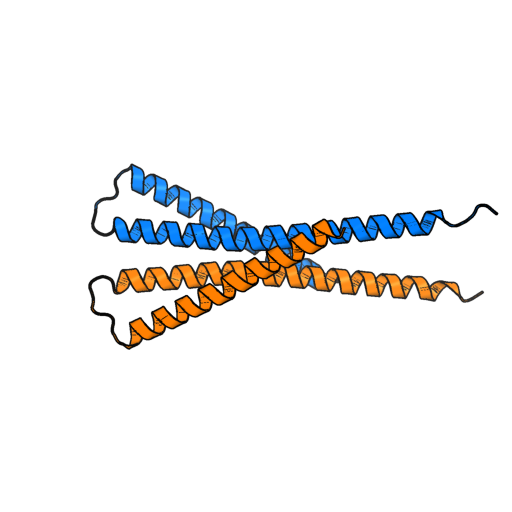21 N N . ALA A 1 91 ? -8.672 15.07 18.672 1 51.69 91 ALA A N 1
ATOM 722 C CA . ALA A 1 91 ? -9.062 16.406 18.219 1 51.69 91 ALA A CA 1
ATOM 723 C C . ALA A 1 91 ? -10.562 16.625 18.391 1 51.69 91 ALA A C 1
ATOM 725 O O . ALA A 1 91 ? -11.32 15.664 18.547 1 51.69 91 ALA A O 1
ATOM 726 N N . MET B 1 1 ? -11.781 47.156 26.75 1 30.81 1 MET B N 1
ATOM 727 C CA . MET B 1 1 ? -10.672 46.594 25.984 1 30.81 1 MET B CA 1
ATOM 728 C C . MET B 1 1 ? -10.945 45.125 25.656 1 30.81 1 MET B C 1
ATOM 730 O O . MET B 1 1 ? -10.516 44.219 26.391 1 30.81 1 MET B O 1
ATOM 734 N N . LYS B 1 2 ? -12.07 44.781 25.297 1 39.09 2 LYS B N 1
ATOM 735 C CA . LYS B 1 2 ? -12.695 43.469 25.125 1 39.09 2 LYS B CA 1
ATOM 736 C C . LYS B 1 2 ? -12.141 42.75 23.891 1 39.09 2 LYS B C 1
ATOM 738 O O . LYS B 1 2 ? -12.633 41.688 23.516 1 39.09 2 LYS B O 1
ATOM 743 N N . ALA B 1 3 ? -11.172 43.375 23.141 1 46.59 3 ALA B N 1
ATOM 744 C CA . ALA B 1 3 ? -11.023 43 21.75 1 46.59 3 ALA B CA 1
ATOM 745 C C . ALA B 1 3 ? -10.406 41.594 21.641 1 46.59 3 ALA B C 1
ATOM 747 O O . ALA B 1 3 ? -10.477 40.969 20.578 1 46.59 3 ALA B O 1
ATOM 748 N N . SER B 1 4 ? -9.258 41.406 22.375 1 44.81 4 SER B N 1
ATOM 749 C CA . SER B 1 4 ? -8.242 40.531 21.781 1 44.81 4 SER B CA 1
ATOM 750 C C . SER B 1 4 ? -8.664 39.062 21.844 1 44.81 4 SER B C 1
ATOM 752 O O . SER B 1 4 ? -7.832 38.156 21.688 1 44.81 4 SER B O 1
ATOM 754 N N . LYS B 1 5 ? -9.695 38.688 22.422 1 47.97 5 LYS B N 1
ATOM 755 C CA . LYS B 1 5 ? -9.867 37.25 22.625 1 47.97 5 LYS B CA 1
ATOM 756 C C . LYS B 1 5 ? -10.18 36.562 21.297 1 47.97 5 LYS B C 1
ATOM 758 O O . LYS B 1 5 ? -10.227 35.312 21.25 1 47.97 5 LYS B O 1
ATOM 763 N N . THR B 1 6 ? -10.641 37.312 20.312 1 46.03 6 THR B N 1
ATOM 764 C CA . THR B 1 6 ? -11.242 36.594 19.188 1 46.03 6 THR B CA 1
ATOM 765 C C . THR B 1 6 ? -10.18 35.938 18.344 1 46.03 6 THR B C 1
ATOM 767 O O . THR B 1 6 ? -10.477 35.031 17.562 1 46.03 6 THR B O 1
ATOM 770 N N . SER B 1 7 ? -8.953 36.562 18.406 1 46 7 SER B N 1
ATOM 771 C CA . SER B 1 7 ? -8.039 36.062 17.375 1 46 7 SER B CA 1
ATOM 772 C C . SER B 1 7 ? -7.512 34.688 17.734 1 46 7 SER B C 1
ATOM 774 O O . SER B 1 7 ? -7.074 33.938 16.859 1 46 7 SER B O 1
ATOM 776 N N . ALA B 1 8 ? -7.598 34.438 19.062 1 50.19 8 ALA B N 1
ATOM 777 C CA . ALA B 1 8 ? -6.949 33.188 19.422 1 50.19 8 ALA B CA 1
ATOM 778 C C . ALA B 1 8 ? -7.801 31.984 19.016 1 50.19 8 ALA B C 1
ATOM 780 O O . ALA B 1 8 ? -7.27 30.953 18.641 1 50.19 8 ALA B O 1
ATOM 781 N N . SER B 1 9 ? -9.141 32.188 19.062 1 48.59 9 SER B N 1
ATOM 782 C CA . SER B 1 9 ? -10 31.047 18.797 1 48.59 9 SER B CA 1
ATOM 783 C C . SER B 1 9 ? -9.969 30.656 17.312 1 48.59 9 SER B C 1
ATOM 785 O O . SER B 1 9 ? -10.07 29.484 16.984 1 48.59 9 SER B O 1
ATOM 787 N N . SER B 1 10 ? -9.766 31.75 16.531 1 49.09 10 SER B N 1
ATOM 788 C CA . SER B 1 10 ? -9.781 31.438 15.109 1 49.09 10 SER B CA 1
ATOM 789 C C . SER B 1 10 ? -8.555 30.641 14.703 1 49.09 10 SER B C 1
ATOM 791 O O . SER B 1 10 ? -8.648 29.734 13.883 1 49.09 10 SER B O 1
ATOM 793 N N . SER B 1 11 ? -7.465 30.938 15.445 1 48.38 11 SER B N 1
ATOM 794 C CA . SER B 1 11 ? -6.242 30.234 15.07 1 48.38 11 SER B CA 1
ATOM 795 C C . SER B 1 11 ? -6.27 28.781 15.539 1 48.38 11 SER B C 1
ATOM 797 O O . SER B 1 11 ? -5.785 27.891 14.844 1 48.38 11 SER B O 1
ATOM 799 N N . PHE B 1 12 ? -7.039 28.641 16.734 1 50.72 12 PHE B N 1
ATOM 800 C CA . PHE B 1 12 ? -7.094 27.281 17.281 1 50.72 12 PHE B CA 1
ATOM 801 C C . PHE B 1 12 ? -7.945 26.375 16.391 1 50.72 12 PHE B C 1
ATOM 803 O O . PHE B 1 12 ? -7.582 25.234 16.125 1 50.72 12 PHE B O 1
ATOM 810 N N . THR B 1 13 ? -9.008 26.938 15.844 1 51.75 13 THR B N 1
ATOM 811 C CA . THR B 1 13 ? -9.922 26.156 15.016 1 51.75 13 THR B CA 1
ATOM 812 C C . THR B 1 13 ? -9.281 25.828 13.672 1 51.75 13 THR B C 1
ATOM 814 O O . THR B 1 13 ? -9.43 24.703 13.164 1 51.75 13 THR B O 1
ATOM 817 N N . ASN B 1 14 ? -8.539 26.891 13.234 1 53.81 14 ASN B N 1
ATOM 818 C CA . ASN B 1 14 ? -7.918 26.688 11.93 1 53.81 14 ASN B CA 1
ATOM 819 C C . ASN B 1 14 ? -6.801 25.641 11.992 1 53.81 14 ASN B C 1
ATOM 821 O O . ASN B 1 14 ? -6.668 24.812 11.086 1 53.81 14 ASN B O 1
ATOM 825 N N . ASN B 1 15 ? -6.164 25.719 13.203 1 57.06 15 ASN B N 1
ATOM 826 C CA . ASN B 1 15 ? -5.062 24.766 13.359 1 57.06 15 ASN B CA 1
ATOM 827 C C . ASN B 1 15 ? -5.574 23.344 13.578 1 57.06 15 ASN B C 1
ATOM 829 O O . ASN B 1 15 ? -4.996 22.391 13.062 1 57.06 15 ASN B O 1
ATOM 833 N N . HIS B 1 16 ? -6.785 23.312 14.258 1 59.09 16 HIS B N 1
ATOM 834 C CA . HIS B 1 16 ? -7.371 22 14.531 1 59.09 16 HIS B CA 1
ATOM 835 C C . HIS B 1 16 ? -7.922 21.375 13.258 1 59.09 16 HIS B C 1
ATOM 837 O O . HIS B 1 16 ? -7.742 20.172 13.023 1 59.09 16 HIS B O 1
ATOM 843 N N . VAL B 1 17 ? -8.539 22.172 12.383 1 59.44 17 VAL B N 1
ATOM 844 C CA . VAL B 1 17 ? -9.117 21.688 11.133 1 59.44 17 VAL B CA 1
ATOM 845 C C . VAL B 1 17 ? -8.008 21.203 10.203 1 59.44 17 VAL B C 1
ATOM 847 O O . VAL B 1 17 ? -8.133 20.156 9.57 1 59.44 17 VAL B O 1
ATOM 850 N N . PHE B 1 18 ? -6.91 21.953 10.281 1 62.78 18 PHE B N 1
ATOM 851 C CA . PHE B 1 18 ? -5.785 21.578 9.43 1 62.78 18 PHE B CA 1
ATOM 852 C C . PHE B 1 18 ? -5.156 20.281 9.906 1 62.78 18 PHE B C 1
ATOM 854 O O . PHE B 1 18 ? -4.867 19.391 9.094 1 62.78 18 PHE B O 1
ATOM 861 N N . SER B 1 19 ? -5.141 20.188 11.227 1 64.38 19 SER B N 1
ATOM 862 C CA . SER B 1 19 ? -4.547 18.969 11.805 1 64.38 19 SER B CA 1
ATOM 863 C C . SER B 1 19 ? -5.41 17.75 11.523 1 64.38 19 SER B C 1
ATOM 865 O O . SER B 1 19 ? -4.891 16.672 11.195 1 64.38 19 SER B O 1
ATOM 867 N N . GLU B 1 20 ? -6.73 18.016 11.469 1 66.56 20 GLU B N 1
ATOM 868 C CA . GLU B 1 20 ? -7.652 16.906 11.211 1 66.56 20 GLU B CA 1
ATOM 869 C C . GLU B 1 20 ? -7.602 16.469 9.758 1 66.56 20 GLU B C 1
ATOM 871 O O . GLU B 1 20 ? -7.602 15.273 9.461 1 66.56 20 GLU B O 1
ATOM 876 N N . ALA B 1 21 ? -7.449 17.453 8.906 1 69.12 21 ALA B N 1
ATOM 877 C CA . ALA B 1 21 ? -7.387 17.125 7.484 1 69.12 21 ALA B CA 1
ATOM 878 C C . ALA B 1 21 ? -6.117 16.359 7.148 1 69.12 21 ALA B C 1
ATOM 880 O O . ALA B 1 21 ? -6.148 15.406 6.363 1 69.12 21 ALA B O 1
ATOM 881 N N . VAL B 1 22 ? -5.129 16.656 7.812 1 71.5 22 VAL B N 1
ATOM 882 C CA . VAL B 1 22 ? -3.84 16 7.586 1 71.5 22 VAL B CA 1
ATOM 883 C C . VAL B 1 22 ? -3.889 14.562 8.086 1 71.5 22 VAL B C 1
ATOM 885 O O . VAL B 1 22 ? -3.467 13.641 7.391 1 71.5 22 VAL B O 1
ATOM 888 N N . SER B 1 23 ? -4.473 14.484 9.242 1 75 23 SER B N 1
ATOM 889 C CA . SER B 1 23 ? -4.594 13.148 9.828 1 75 23 SER B CA 1
ATOM 890 C C . SER B 1 23 ? -5.48 12.25 8.977 1 75 23 SER B C 1
ATOM 892 O O . SER B 1 23 ? -5.145 11.086 8.734 1 75 23 SER B O 1
ATOM 894 N N . HIS B 1 24 ? -6.465 12.766 8.453 1 79.88 24 HIS B N 1
ATOM 895 C CA . HIS B 1 24 ? -7.383 11.992 7.617 1 79.88 24 HIS B CA 1
ATOM 896 C C . HIS B 1 24 ? -6.719 11.57 6.312 1 79.88 24 HIS B C 1
ATOM 898 O O . HIS B 1 24 ? -6.871 10.422 5.879 1 79.88 24 HIS B O 1
ATOM 904 N N . ASN B 1 25 ? -5.934 12.453 5.742 1 82.19 25 ASN B N 1
ATOM 905 C CA . ASN B 1 25 ? -5.254 12.125 4.492 1 82.19 25 ASN B CA 1
ATOM 906 C C . ASN B 1 25 ? -4.207 11.039 4.688 1 82.19 25 ASN B C 1
ATOM 908 O O . ASN B 1 25 ? -4.059 10.148 3.844 1 82.19 25 ASN B O 1
ATOM 912 N N . LEU B 1 26 ? -3.586 11.141 5.785 1 87.94 26 LEU B N 1
ATOM 913 C CA . LEU B 1 26 ? -2.6 10.109 6.102 1 87.94 26 LEU B CA 1
ATOM 914 C C . LEU B 1 26 ? -3.273 8.766 6.328 1 87.94 26 LEU B C 1
ATOM 916 O O . LEU B 1 26 ? -2.797 7.738 5.836 1 87.94 26 LEU B O 1
ATOM 920 N N . HIS B 1 27 ? -4.371 8.82 7.027 1 90 27 HIS B N 1
ATOM 921 C CA . HIS B 1 27 ? -5.141 7.602 7.277 1 90 27 HIS B CA 1
ATOM 922 C C . HIS B 1 27 ? -5.613 6.969 5.973 1 90 27 HIS B C 1
ATOM 924 O O . HIS B 1 27 ? -5.438 5.766 5.762 1 90 27 HIS B O 1
ATOM 930 N N . LEU B 1 28 ? -6.156 7.773 5.141 1 92.31 28 LEU B N 1
ATOM 931 C CA . LEU B 1 28 ? -6.684 7.289 3.871 1 92.31 28 LEU B CA 1
ATOM 932 C C . LEU B 1 28 ? -5.574 6.691 3.014 1 92.31 28 LEU B C 1
ATOM 934 O O . LEU B 1 28 ? -5.75 5.629 2.414 1 92.31 28 LEU B O 1
ATOM 938 N N . THR B 1 29 ? -4.465 7.32 2.977 1 94.38 29 THR B N 1
ATOM 939 C CA . THR B 1 29 ? -3.348 6.836 2.172 1 94.38 29 THR B CA 1
ATOM 940 C C . THR B 1 29 ? -2.855 5.488 2.686 1 94.38 29 THR B C 1
ATOM 942 O O . THR B 1 29 ? -2.594 4.578 1.896 1 94.38 29 THR B O 1
ATOM 945 N N . ALA B 1 30 ? -2.752 5.391 3.98 1 95.81 30 ALA B N 1
ATOM 946 C CA . ALA B 1 30 ? -2.34 4.117 4.566 1 95.81 30 ALA B CA 1
ATOM 947 C C . ALA B 1 30 ? -3.359 3.021 4.27 1 95.81 30 ALA B C 1
ATOM 949 O O . ALA B 1 30 ? -2.988 1.899 3.92 1 95.81 30 ALA B O 1
ATOM 950 N N . PHE B 1 31 ? -4.605 3.34 4.336 1 96.56 31 PHE B N 1
ATOM 951 C CA . PHE B 1 31 ? -5.695 2.416 4.043 1 96.56 31 PHE B CA 1
ATOM 952 C C . PHE B 1 31 ? -5.629 1.945 2.594 1 96.56 31 PHE B C 1
ATOM 954 O O . PHE B 1 31 ? -5.75 0.75 2.318 1 96.56 31 PHE B O 1
ATOM 961 N N . VAL B 1 32 ? -5.441 2.828 1.729 1 97.19 32 VAL B N 1
ATOM 962 C CA . VAL B 1 32 ? -5.355 2.504 0.309 1 97.19 32 VAL B CA 1
ATOM 963 C C . VAL B 1 32 ? -4.172 1.568 0.063 1 97.19 32 VAL B C 1
ATOM 965 O O . VAL B 1 32 ? -4.273 0.621 -0.72 1 97.19 32 VAL B O 1
ATOM 968 N N . GLY B 1 33 ? -3.029 1.831 0.745 1 98.19 33 GLY B N 1
ATOM 969 C CA . GLY B 1 33 ? -1.889 0.937 0.634 1 98.19 33 GLY B CA 1
ATOM 970 C C . GLY B 1 33 ? -2.195 -0.48 1.08 1 98.19 33 GLY B C 1
ATOM 971 O O . GLY B 1 33 ? -1.816 -1.443 0.411 1 98.19 33 GLY B O 1
ATOM 972 N N . ILE B 1 34 ? -2.945 -0.604 2.117 1 97.69 34 ILE B N 1
ATOM 973 C CA . ILE B 1 34 ? -3.307 -1.912 2.652 1 97.69 34 ILE B CA 1
ATOM 974 C C . ILE B 1 34 ? -4.27 -2.613 1.694 1 97.69 34 ILE B C 1
ATOM 976 O O . ILE B 1 34 ? -4.098 -3.795 1.388 1 97.69 34 ILE B O 1
ATOM 980 N N . ARG B 1 35 ? -5.219 -1.853 1.209 1 97.44 35 ARG B N 1
ATOM 981 C CA . ARG B 1 35 ? -6.184 -2.432 0.281 1 97.44 35 ARG B CA 1
ATOM 982 C C . ARG B 1 35 ? -5.5 -2.9 -1 1 97.44 35 ARG B C 1
ATOM 984 O O . ARG B 1 35 ? -5.855 -3.941 -1.556 1 97.44 35 ARG B O 1
ATOM 991 N N . LEU B 1 36 ? -4.57 -2.119 -1.471 1 98.25 36 LEU B N 1
ATOM 992 C CA . LEU B 1 36 ? -3.789 -2.479 -2.648 1 98.25 36 LEU B CA 1
ATOM 993 C C . LEU B 1 36 ? -3.066 -3.805 -2.438 1 98.25 36 LEU B C 1
ATOM 995 O O . LEU B 1 36 ? -3.115 -4.688 -3.297 1 98.25 36 LEU B O 1
ATOM 999 N N . HIS B 1 37 ? -2.494 -3.896 -1.281 1 98.19 37 HIS B N 1
ATOM 1000 C CA . HIS B 1 37 ? -1.806 -5.129 -0.915 1 98.19 37 HIS B CA 1
ATOM 1001 C C . HIS B 1 37 ? -2.77 -6.309 -0.878 1 98.19 37 HIS B C 1
ATOM 1003 O O . HIS B 1 37 ? -2.502 -7.355 -1.475 1 98.19 37 HIS B O 1
ATOM 1009 N N . GLU B 1 38 ? -3.889 -6.207 -0.275 1 97.5 38 GLU B N 1
ATOM 1010 C CA . GLU B 1 38 ? -4.859 -7.285 -0.119 1 97.5 38 GLU B CA 1
ATOM 1011 C C . GLU B 1 38 ? -5.434 -7.711 -1.468 1 97.5 38 GLU B C 1
ATOM 1013 O O . GLU B 1 38 ? -5.594 -8.906 -1.734 1 97.5 38 GLU B O 1
ATOM 1018 N N . THR B 1 39 ? -5.738 -6.777 -2.289 1 97.94 39 THR B N 1
ATOM 1019 C CA . THR B 1 39 ? -6.277 -7.059 -3.617 1 97.94 39 THR B CA 1
ATOM 1020 C C . THR B 1 39 ? -5.246 -7.785 -4.473 1 97.94 39 THR B C 1
ATOM 1022 O O . THR B 1 39 ? -5.59 -8.703 -5.223 1 97.94 39 THR B O 1
ATOM 1025 N N . THR B 1 40 ? -3.986 -7.316 -4.324 1 97.81 40 THR B N 1
ATOM 1026 C CA . THR B 1 40 ? -2.9 -7.965 -5.055 1 97.81 40 THR B CA 1
ATOM 1027 C C . THR B 1 40 ? -2.76 -9.422 -4.633 1 97.81 40 THR B C 1
ATOM 1029 O O . THR B 1 40 ? -2.643 -10.312 -5.48 1 97.81 40 THR B O 1
ATOM 1032 N N . GLU B 1 41 ? -2.803 -9.609 -3.324 1 96.75 41 GLU B N 1
ATOM 1033 C CA . GLU B 1 41 ? -2.713 -10.977 -2.824 1 96.75 41 GLU B CA 1
ATOM 1034 C C . GLU B 1 41 ? -3.857 -11.836 -3.355 1 96.75 41 GLU B C 1
ATOM 1036 O O . GLU B 1 41 ? -3.639 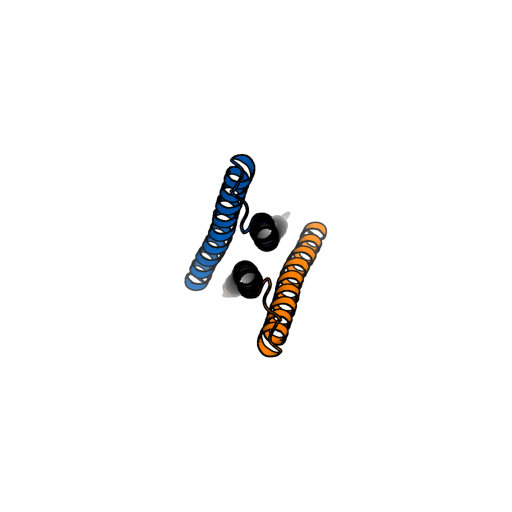-12.969 -3.785 1 96.75 41 GLU B O 1
ATOM 1041 N N . PHE B 1 42 ? -5 -11.32 -3.314 1 97.25 42 PHE B N 1
ATOM 1042 C CA . PHE B 1 42 ? -6.172 -12.055 -3.771 1 97.25 42 PHE B CA 1
ATOM 1043 C C . PHE B 1 42 ? -6.051 -12.406 -5.246 1 97.25 42 PHE B C 1
ATOM 1045 O O . PHE B 1 42 ? -6.332 -13.539 -5.645 1 97.25 42 PHE B O 1
ATOM 1052 N N . LEU B 1 43 ? -5.625 -11.461 -6.094 1 96 43 LEU B N 1
ATOM 1053 C CA . LEU B 1 43 ? -5.461 -11.672 -7.527 1 96 43 LEU B CA 1
ATOM 1054 C C . LEU B 1 43 ? -4.531 -12.852 -7.797 1 96 43 LEU B C 1
ATOM 1056 O O . LEU B 1 43 ? -4.879 -13.766 -8.547 1 96 43 LEU B O 1
ATOM 1060 N N . TYR B 1 44 ? -3.414 -12.867 -7.09 1 94.94 44 TYR B N 1
ATOM 1061 C CA . TYR B 1 44 ? -2.408 -13.867 -7.434 1 94.94 44 TYR B CA 1
ATOM 1062 C C . TYR B 1 44 ? -2.764 -15.227 -6.844 1 94.94 44 TYR B C 1
ATOM 1064 O O . TYR B 1 44 ? -2.471 -16.266 -7.438 1 94.94 44 TYR B O 1
ATOM 1072 N N . LYS B 1 45 ? -3.449 -15.25 -5.715 1 92.56 45 LYS B N 1
ATOM 1073 C CA . LYS B 1 45 ? -3.98 -16.516 -5.211 1 92.56 45 LYS B CA 1
ATOM 1074 C C . LYS B 1 45 ? -4.996 -17.109 -6.18 1 92.56 45 LYS B C 1
ATOM 1076 O O . LYS B 1 45 ? -4.992 -18.312 -6.434 1 92.56 45 LYS B O 1
ATOM 1081 N N . LEU B 1 46 ? -5.777 -16.297 -6.766 1 91.94 46 LEU B N 1
ATOM 1082 C CA . LEU B 1 46 ? -6.766 -16.734 -7.738 1 91.94 46 LEU B CA 1
ATOM 1083 C C . LEU B 1 46 ? -6.09 -17.281 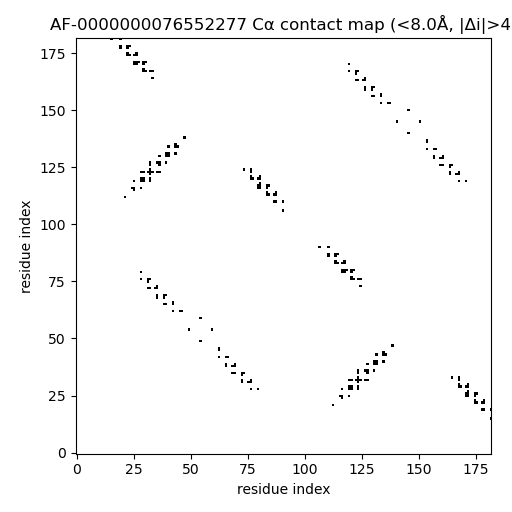-8.992 1 91.94 46 LEU B C 1
ATOM 1085 O O . LEU B 1 46 ? -6.48 -18.328 -9.516 1 91.94 46 LEU B O 1
ATOM 1089 N N . LYS B 1 47 ? -5.043 -16.625 -9.414 1 89.94 47 LYS B N 1
ATOM 1090 C CA . LYS B 1 47 ? -4.309 -17.047 -10.602 1 89.94 47 LYS B CA 1
ATOM 1091 C C . LYS B 1 47 ? -3.607 -18.391 -10.359 1 89.94 47 LYS B C 1
ATOM 1093 O O . LYS B 1 47 ? -3.541 -19.234 -11.25 1 89.94 47 LYS B O 1
ATOM 1098 N N . MET B 1 48 ? -3.135 -18.578 -9.18 1 87.12 48 MET B N 1
ATOM 1099 C CA . MET B 1 48 ? -2.457 -19.828 -8.836 1 87.12 48 MET B CA 1
ATOM 1100 C C . MET B 1 48 ? -3.447 -20.984 -8.766 1 87.12 48 MET B C 1
ATOM 1102 O O . MET B 1 48 ? -3.131 -22.109 -9.18 1 87.12 48 MET B O 1
ATOM 1106 N N . GLU B 1 49 ? -4.633 -20.703 -8.359 1 82.75 49 GLU B N 1
ATOM 1107 C CA . GLU B 1 49 ? -5.66 -21.734 -8.242 1 82.75 49 GLU B CA 1
ATOM 1108 C C . GLU B 1 49 ? -6.172 -22.156 -9.617 1 82.75 49 GLU B C 1
ATOM 1110 O O . GLU B 1 49 ? -6.59 -23.297 -9.812 1 82.75 49 GLU B O 1
ATOM 1115 N N . THR B 1 50 ? -6.125 -21.266 -10.516 1 78.56 50 THR B N 1
ATOM 1116 C CA . THR B 1 50 ? -6.707 -21.531 -11.82 1 78.56 50 THR B CA 1
ATOM 1117 C C . THR B 1 50 ? -5.625 -21.922 -12.828 1 78.56 50 THR B C 1
ATOM 1119 O O . THR B 1 50 ? -5.926 -22.203 -13.992 1 78.56 50 THR B O 1
ATOM 1122 N N . ASP B 1 51 ? -4.387 -21.734 -12.391 1 72.12 51 ASP B N 1
ATOM 1123 C CA . ASP B 1 51 ? -3.281 -22.062 -13.289 1 72.12 51 ASP B CA 1
ATOM 1124 C C . ASP B 1 51 ? -3.4 -23.5 -13.812 1 72.12 51 ASP B C 1
ATOM 1126 O O . ASP B 1 51 ? -3.547 -24.438 -13.031 1 72.12 51 ASP B O 1
ATOM 1130 N N . GLY B 1 52 ? -3.357 -23.562 -15.094 1 62.34 52 GLY B N 1
ATOM 1131 C CA . GLY B 1 52 ? -3.502 -24.812 -15.812 1 62.34 52 GLY B CA 1
ATOM 1132 C C . GLY B 1 52 ? -4.945 -25.141 -16.156 1 62.34 52 GLY B C 1
ATOM 1133 O O . GLY B 1 52 ? -5.211 -26.094 -16.891 1 62.34 52 GLY B O 1
ATOM 1134 N N . LYS B 1 53 ? -5.844 -24.5 -15.398 1 70.38 53 LYS B N 1
ATOM 1135 C CA . LYS B 1 53 ? -7.25 -24.75 -15.703 1 70.38 53 LYS B CA 1
ATOM 1136 C C . LYS B 1 53 ? -7.832 -23.656 -16.594 1 70.38 53 LYS B C 1
ATOM 1138 O O . LYS B 1 53 ? -7.398 -22.516 -16.531 1 70.38 53 LYS B O 1
ATOM 1143 N N . PRO B 1 54 ? -8.414 -24.062 -17.625 1 67.25 54 PRO B N 1
ATOM 1144 C CA . PRO B 1 54 ? -9.086 -23.031 -18.438 1 67.25 54 PRO B CA 1
ATOM 1145 C C . PRO B 1 54 ? -9.906 -22.078 -17.578 1 67.25 54 PRO B C 1
ATOM 1147 O O . PRO B 1 54 ? -10.57 -22.5 -16.625 1 67.25 54 PRO B O 1
ATOM 1150 N N . PHE B 1 55 ? -9.594 -20.797 -17.766 1 66.69 55 PHE B N 1
ATOM 1151 C CA . PHE B 1 55 ? -10.359 -19.812 -17.016 1 66.69 55 PHE B CA 1
ATOM 1152 C C . PHE B 1 55 ? -11.836 -19.875 -17.375 1 66.69 55 PHE B C 1
ATOM 1154 O O . PHE B 1 55 ? -12.188 -19.938 -18.547 1 66.69 55 PHE B O 1
ATOM 1161 N N . SER B 1 56 ? -12.562 -20.281 -16.344 1 77.25 56 SER B N 1
ATOM 1162 C CA . SER B 1 56 ? -13.977 -20 -16.578 1 77.25 56 SER B CA 1
ATOM 1163 C C . SER B 1 56 ? -14.219 -18.516 -16.812 1 77.25 56 SER B C 1
ATOM 1165 O O . SER B 1 56 ? -13.398 -17.672 -16.438 1 77.25 56 SER B O 1
ATOM 1167 N N . LYS B 1 57 ? -15.25 -18.234 -17.688 1 81.19 57 LYS B N 1
ATOM 1168 C CA . LYS B 1 57 ? -15.641 -16.844 -17.922 1 81.19 57 LYS B CA 1
ATOM 1169 C C . LYS B 1 57 ? -15.758 -16.078 -16.594 1 81.19 57 LYS B C 1
ATOM 1171 O O . LYS B 1 57 ? -15.375 -14.914 -16.516 1 81.19 57 LYS B O 1
ATOM 1176 N N . ARG B 1 58 ? -16.156 -16.734 -15.562 1 81.12 58 ARG B N 1
ATOM 1177 C CA . ARG B 1 58 ? -16.328 -16.125 -14.25 1 81.12 58 ARG B CA 1
ATOM 1178 C C . ARG B 1 58 ? -14.977 -15.766 -13.633 1 81.12 58 ARG B C 1
ATOM 1180 O O . ARG B 1 58 ? -14.805 -14.672 -13.102 1 81.12 58 ARG B O 1
ATOM 1187 N N . ASN B 1 59 ? -13.984 -16.547 -13.742 1 85.75 59 ASN B N 1
ATOM 1188 C CA . ASN B 1 59 ? -12.648 -16.297 -13.211 1 85.75 59 ASN B CA 1
ATOM 1189 C C . ASN B 1 59 ? -11.93 -15.211 -14.008 1 85.75 59 ASN B C 1
ATOM 1191 O O . ASN B 1 59 ? -11.234 -14.375 -13.43 1 85.75 59 ASN B O 1
ATOM 1195 N N . ALA B 1 60 ? -12.258 -15.281 -15.32 1 88.25 60 ALA B N 1
ATOM 1196 C CA . ALA B 1 60 ? -11.656 -14.25 -16.156 1 88.25 60 ALA B CA 1
ATOM 1197 C C . ALA B 1 60 ? -12.172 -12.867 -15.789 1 88.25 60 ALA B C 1
ATOM 1199 O O . ALA B 1 60 ? -11.398 -11.906 -15.688 1 88.25 60 ALA B O 1
ATOM 1200 N N . ASN B 1 61 ? -13.539 -12.766 -15.562 1 91.19 61 ASN B N 1
ATOM 1201 C CA . ASN B 1 61 ? -14.141 -11.5 -15.156 1 91.19 61 ASN B CA 1
ATOM 1202 C C . ASN B 1 61 ? -13.617 -11.039 -13.797 1 91.19 61 ASN B C 1
ATOM 1204 O O . ASN B 1 61 ? -13.344 -9.852 -13.609 1 91.19 61 ASN B O 1
ATOM 1208 N N . ARG B 1 62 ? -13.453 -11.945 -12.914 1 93.31 62 ARG B N 1
ATOM 1209 C CA . ARG B 1 62 ? -12.969 -11.617 -11.578 1 93.31 62 ARG B CA 1
ATOM 1210 C C . ARG B 1 62 ? -11.516 -11.141 -11.625 1 93.31 62 ARG B C 1
ATOM 1212 O O . ARG B 1 62 ? -11.156 -10.172 -10.961 1 93.31 62 ARG B O 1
ATOM 1219 N N . ILE B 1 63 ? -10.75 -11.719 -12.391 1 93.69 63 ILE B N 1
ATOM 1220 C CA . ILE B 1 63 ? -9.352 -11.336 -12.562 1 93.69 63 ILE B CA 1
ATOM 1221 C C . ILE B 1 63 ? -9.273 -9.93 -13.156 1 93.69 63 ILE B C 1
ATOM 1223 O O . ILE B 1 63 ? -8.508 -9.094 -12.672 1 93.69 63 ILE B O 1
ATOM 1227 N N . ASN B 1 64 ? -10.141 -9.719 -14.102 1 95.12 64 ASN B N 1
ATOM 1228 C CA . ASN B 1 64 ? -10.172 -8.391 -14.703 1 95.12 64 ASN B CA 1
ATOM 1229 C C . ASN B 1 64 ? -10.578 -7.324 -13.688 1 95.12 64 ASN B C 1
ATOM 1231 O O . ASN B 1 64 ? -9.977 -6.246 -13.633 1 95.12 64 ASN B O 1
ATOM 1235 N N . GLN B 1 65 ? -11.562 -7.613 -12.875 1 97.12 65 GLN B N 1
ATOM 1236 C CA . GLN B 1 65 ? -12.016 -6.688 -11.844 1 97.12 65 GLN B CA 1
ATOM 1237 C C . GLN B 1 65 ? -10.906 -6.383 -10.844 1 97.12 65 GLN B C 1
ATOM 1239 O O . GLN B 1 65 ? -10.695 -5.227 -10.469 1 97.12 65 GLN B O 1
ATOM 1244 N N . LEU B 1 66 ? -10.211 -7.367 -10.445 1 97.25 66 LEU B N 1
ATOM 1245 C CA . LEU B 1 66 ? -9.133 -7.195 -9.477 1 97.25 66 LEU B CA 1
ATOM 1246 C C . LEU B 1 66 ? -7.996 -6.379 -10.078 1 97.25 66 LEU B C 1
ATOM 1248 O O . LEU B 1 66 ? -7.418 -5.52 -9.406 1 97.25 66 LEU B O 1
ATOM 1252 N N . GLU B 1 67 ? -7.73 -6.559 -11.336 1 97.31 67 GLU B N 1
ATOM 1253 C CA . GLU B 1 67 ? -6.68 -5.797 -12.008 1 97.31 67 GLU B CA 1
ATOM 1254 C C . GLU B 1 67 ? -7.059 -4.324 -12.133 1 97.31 67 GLU B C 1
ATOM 1256 O O . GLU B 1 67 ? -6.211 -3.445 -11.961 1 97.31 67 GLU B O 1
ATOM 1261 N N . VAL B 1 68 ? -8.273 -4.137 -12.406 1 98.06 68 VAL B N 1
ATOM 1262 C CA . VAL B 1 68 ? -8.75 -2.758 -12.492 1 98.06 68 VAL B CA 1
ATOM 1263 C C . VAL B 1 68 ? -8.648 -2.09 -11.125 1 98.06 68 VAL B C 1
ATOM 1265 O O . VAL B 1 68 ? -8.211 -0.94 -11.016 1 98.06 68 VAL B O 1
ATOM 1268 N N . GLU B 1 69 ? -9.07 -2.736 -10.062 1 97.44 69 GLU B N 1
ATOM 1269 C CA . GLU B 1 69 ? -8.992 -2.217 -8.703 1 97.44 69 GLU B CA 1
ATOM 1270 C C . GLU B 1 69 ? -7.551 -1.927 -8.297 1 97.44 69 GLU B C 1
ATOM 1272 O O . GLU B 1 69 ? -7.266 -0.888 -7.699 1 97.44 69 GLU B O 1
ATOM 1277 N N . ILE B 1 70 ? -6.684 -2.785 -8.656 1 98.31 70 ILE B N 1
ATOM 1278 C CA . ILE B 1 70 ? -5.266 -2.617 -8.352 1 98.31 70 ILE B CA 1
ATOM 1279 C C . ILE B 1 70 ? -4.738 -1.356 -9.031 1 98.31 70 ILE B C 1
ATOM 1281 O O . ILE B 1 70 ? -4.039 -0.553 -8.406 1 98.31 70 ILE B O 1
ATOM 1285 N N . LYS B 1 71 ? -5.086 -1.161 -10.242 1 98.25 71 LYS B N 1
ATOM 1286 C CA . LYS B 1 71 ? -4.66 0.029 -10.977 1 98.25 71 LYS B CA 1
ATOM 1287 C C . LYS B 1 71 ? -5.195 1.298 -10.32 1 98.25 71 LYS B C 1
ATOM 1289 O O . LYS B 1 71 ? -4.492 2.307 -10.242 1 98.25 71 LYS B O 1
ATOM 1294 N N . LYS B 1 72 ? -6.383 1.274 -9.859 1 98.31 72 LYS B N 1
ATOM 1295 C CA . LYS B 1 72 ? -7 2.428 -9.203 1 98.31 72 LYS B CA 1
ATOM 1296 C C . LYS B 1 72 ? -6.266 2.791 -7.918 1 98.31 72 LYS B C 1
ATOM 1298 O O . LYS B 1 72 ? -5.93 3.957 -7.695 1 98.31 72 LYS B O 1
ATOM 1303 N N . TYR B 1 73 ? -6.082 1.781 -7.113 1 97.69 73 TYR B N 1
ATOM 1304 C CA . TYR B 1 73 ? -5.395 2.023 -5.848 1 97.69 73 TYR B CA 1
ATOM 1305 C C . TYR B 1 73 ? -3.975 2.52 -6.082 1 97.69 73 TYR B C 1
ATOM 1307 O O . TYR B 1 73 ? -3.51 3.438 -5.406 1 97.69 73 TYR B O 1
ATOM 1315 N N . LYS B 1 74 ? -3.285 1.931 -7.051 1 97.81 74 LYS B N 1
ATOM 1316 C CA . LYS B 1 74 ? -1.928 2.357 -7.375 1 97.81 74 LYS B CA 1
ATOM 1317 C C . LYS B 1 74 ? -1.904 3.807 -7.852 1 97.81 74 LYS B C 1
ATOM 1319 O O . LYS B 1 74 ? -1.047 4.59 -7.434 1 97.81 74 LYS B O 1
ATOM 1324 N N . ARG B 1 75 ? -2.799 4.176 -8.656 1 96.69 75 ARG B N 1
ATOM 1325 C CA . ARG B 1 75 ? -2.893 5.543 -9.156 1 96.69 75 AR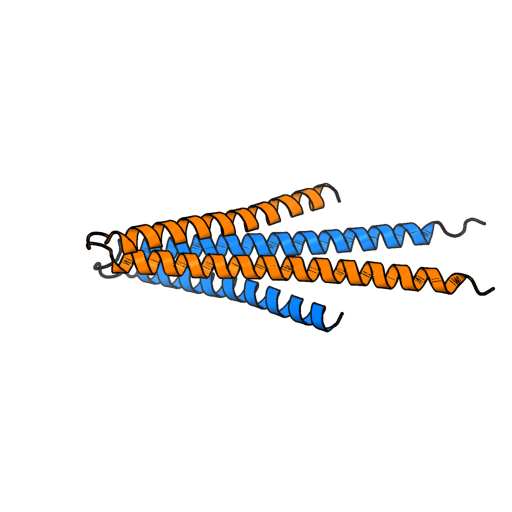G B CA 1
ATOM 1326 C C . ARG B 1 75 ? -3.131 6.523 -8.016 1 96.69 75 ARG B C 1
ATOM 1328 O O . ARG B 1 75 ? -2.555 7.613 -7.992 1 96.69 75 ARG B O 1
ATOM 1335 N N . GLN B 1 76 ? -3.936 6.141 -7.102 1 95.62 76 GLN B N 1
ATOM 1336 C CA . GLN B 1 76 ? -4.227 6.992 -5.953 1 95.62 76 GLN B CA 1
ATOM 1337 C C . GLN B 1 76 ? -2.973 7.25 -5.125 1 95.62 76 GLN B C 1
ATOM 1339 O O . GLN B 1 76 ? -2.732 8.375 -4.684 1 95.62 76 GLN B O 1
ATOM 1344 N N . LEU B 1 77 ? -2.219 6.203 -4.977 1 95.75 77 LEU B N 1
ATOM 1345 C CA . LEU B 1 77 ? -0.984 6.352 -4.215 1 95.75 77 LEU B CA 1
ATOM 1346 C C . LEU B 1 77 ? 0.036 7.18 -4.984 1 95.75 77 LEU B C 1
ATOM 1348 O O . LEU B 1 77 ? 0.729 8.016 -4.402 1 95.75 77 LEU B O 1
ATOM 1352 N N . GLU B 1 78 ? 0.105 7.051 -6.258 1 93.81 78 GLU B N 1
ATOM 1353 C CA . GLU B 1 78 ? 1.011 7.828 -7.098 1 93.81 78 GLU B CA 1
ATOM 1354 C C . GLU B 1 78 ? 0.614 9.305 -7.117 1 93.81 78 GLU B C 1
ATOM 1356 O O . GLU B 1 78 ? 1.476 10.188 -7.082 1 93.81 78 GLU B O 1
ATOM 1361 N N . GLU B 1 79 ? -0.619 9.547 -7.141 1 91.12 79 GLU B N 1
ATOM 1362 C CA . GLU B 1 79 ? -1.122 10.914 -7.082 1 91.12 79 GLU B CA 1
ATOM 1363 C C . GLU B 1 79 ? -0.811 11.562 -5.734 1 91.12 79 GLU B C 1
ATOM 1365 O O . GLU B 1 79 ? -0.459 12.742 -5.668 1 91.12 79 GLU B O 1
ATOM 1370 N N . ALA B 1 80 ? -0.986 10.766 -4.719 1 88.56 80 ALA B N 1
ATOM 1371 C CA . ALA B 1 80 ? -0.642 11.266 -3.393 1 88.56 80 ALA B CA 1
ATOM 1372 C C . ALA B 1 80 ? 0.835 11.641 -3.314 1 88.56 80 ALA B C 1
ATOM 1374 O O . ALA B 1 80 ? 1.188 12.688 -2.77 1 88.56 80 ALA B O 1
ATOM 1375 N N . MET B 1 81 ? 1.677 10.859 -3.896 1 88.81 81 MET B N 1
ATOM 1376 C CA . MET B 1 81 ? 3.113 11.125 -3.908 1 88.81 81 MET B CA 1
ATOM 1377 C C . MET B 1 81 ? 3.43 12.359 -4.742 1 88.81 81 MET B C 1
ATOM 1379 O O . MET B 1 81 ? 4.262 13.18 -4.352 1 88.81 81 MET B O 1
ATOM 1383 N N . ALA B 1 82 ? 2.773 12.453 -5.84 1 85.75 82 ALA B N 1
ATOM 1384 C CA . ALA B 1 82 ? 3.002 13.594 -6.719 1 85.75 82 ALA B CA 1
ATOM 1385 C C . ALA B 1 82 ? 2.557 14.891 -6.051 1 85.75 82 ALA B C 1
ATOM 1387 O O . ALA B 1 82 ? 3.236 15.914 -6.152 1 85.75 82 ALA B O 1
ATOM 1388 N N . ALA B 1 83 ? 1.43 14.828 -5.352 1 80.19 83 ALA B N 1
ATOM 1389 C CA . ALA B 1 83 ? 0.892 16.016 -4.684 1 80.19 83 ALA B CA 1
ATOM 1390 C C . ALA B 1 83 ? 1.824 16.484 -3.574 1 80.19 83 ALA B C 1
ATOM 1392 O O . ALA B 1 83 ? 2.025 17.688 -3.396 1 80.19 83 ALA B O 1
ATOM 1393 N N . THR B 1 84 ? 2.373 15.578 -2.924 1 79.06 84 THR B N 1
ATOM 1394 C CA . THR B 1 84 ? 3.221 15.945 -1.796 1 79.06 84 THR B CA 1
ATOM 1395 C C . THR B 1 84 ? 4.582 16.438 -2.281 1 79.06 84 THR B C 1
ATOM 1397 O O . THR B 1 84 ? 5.188 17.312 -1.662 1 79.06 84 THR B O 1
ATOM 1400 N N . LYS B 1 85 ? 5.129 15.992 -3.322 1 72.75 85 LYS B N 1
ATOM 1401 C CA . LYS B 1 85 ? 6.379 16.469 -3.898 1 72.75 85 LYS B CA 1
ATOM 1402 C C . LYS B 1 85 ? 6.27 17.938 -4.32 1 72.75 85 LYS B C 1
ATOM 1404 O O . LYS B 1 85 ? 7.211 18.703 -4.148 1 72.75 85 LYS B O 1
ATOM 1409 N N . LEU B 1 86 ? 5.145 18.219 -4.836 1 65.56 86 LEU B N 1
ATOM 1410 C CA . LEU B 1 86 ? 4.883 19.578 -5.27 1 65.56 86 LEU B CA 1
ATOM 1411 C C . LEU B 1 86 ? 4.816 20.531 -4.074 1 65.56 86 LEU B C 1
ATOM 1413 O O . LEU B 1 86 ? 5.32 21.656 -4.141 1 65.56 86 LEU B O 1
ATOM 1417 N N . MET B 1 87 ? 4.336 20.062 -3.057 1 65.81 87 MET B N 1
ATOM 1418 C CA . MET B 1 87 ? 4.234 20.875 -1.851 1 65.81 87 MET B CA 1
ATOM 1419 C C . MET B 1 87 ? 5.605 21.094 -1.218 1 65.81 87 MET B C 1
ATOM 1421 O O . MET B 1 87 ? 5.898 22.172 -0.705 1 65.81 87 MET B O 1
ATOM 1425 N N . GLU B 1 88 ? 6.391 20.031 -1.301 1 61.19 88 GLU B N 1
ATOM 1426 C CA . GLU B 1 88 ? 7.738 20.125 -0.744 1 61.19 88 GLU B CA 1
ATOM 1427 C C . GLU B 1 88 ? 8.586 21.125 -1.529 1 61.19 88 GLU B C 1
ATOM 1429 O O . GLU B 1 88 ? 9.391 21.859 -0.948 1 61.19 88 GLU B O 1
ATOM 1434 N N . VAL B 1 89 ? 8.281 21.078 -2.82 1 56.25 89 VAL B N 1
ATOM 1435 C CA . VAL B 1 89 ? 9.055 21.984 -3.664 1 56.25 89 VAL B CA 1
ATOM 1436 C C . VAL B 1 89 ? 8.57 23.422 -3.457 1 56.25 89 VAL B C 1
ATOM 1438 O O . VAL B 1 89 ? 9.375 24.359 -3.445 1 56.25 89 VAL B O 1
ATOM 1441 N N . ALA B 1 90 ? 7.277 23.578 -3.207 1 51.66 90 ALA B N 1
ATOM 1442 C CA . ALA B 1 90 ? 6.691 24.906 -3.051 1 51.66 90 ALA B CA 1
ATOM 1443 C C . ALA B 1 90 ? 7.012 25.484 -1.678 1 51.66 90 ALA B C 1
ATOM 1445 O O . ALA B 1 90 ? 7.086 26.719 -1.519 1 51.66 90 ALA B O 1
ATOM 1446 N N . ALA B 1 91 ? 7.328 24.609 -0.816 1 51.19 91 ALA B N 1
ATOM 1447 C CA . ALA B 1 91 ? 7.668 25.125 0.505 1 51.19 91 ALA B CA 1
ATOM 1448 C C . ALA B 1 91 ? 9.141 25.531 0.577 1 51.19 91 ALA B C 1
ATOM 1450 O O . ALA B 1 91 ? 9.477 26.562 1.157 1 51.19 91 ALA B O 1
#

pLDDT: mean 78.7, std 19.13, range [29.47, 98.38]